Protein AF-A0A9E3KPR7-F1 (afdb_monomer_lite)

Sequence (85 aa):
MIFKINKSQTVTDKQNISANKIILNPFESNIIGLKICLYNANGHVAKFPITETNKPFSKDVSSFSSINLECSSSDKEYSIEFNLS

Secondary structure (DSSP, 8-state):
------TTS-----EE---SEEEEPP-----EEEEEEEE-TT--EEEEE---TTS-EEEE-TT-SEEEEEEE-SSS-----EEE-

Radius of gyration: 12.24 Å; chains: 1; bounding box: 30×23×33 Å

pLDDT: mean 75.02, std 14.86, range [36.31, 91.38]

Foldseek 3Di:
DWDFDFPPDPCPPWDFAPFQKKKWAADDDPWDFKWKWFQAPVRDIDIDTDPHSRHMDMDGRNRGGTIDIDTDDPDRGDGTTMDGD

Structure (mmCIF, N/CA/C/O backbone):
data_AF-A0A9E3KPR7-F1
#
_entry.id   AF-A0A9E3KPR7-F1
#
loop_
_atom_site.group_PDB
_atom_site.id
_atom_site.type_symbol
_atom_site.label_atom_id
_atom_site.label_alt_id
_atom_site.label_comp_id
_atom_site.label_asym_id
_atom_site.label_entity_id
_atom_site.label_seq_id
_atom_site.pdbx_PDB_ins_code
_atom_site.Cartn_x
_atom_site.Cartn_y
_atom_site.Cartn_z
_atom_site.occupancy
_atom_site.B_iso_or_equiv
_atom_site.auth_seq_id
_atom_site.auth_comp_id
_atom_site.auth_asym_id
_atom_site.auth_atom_id
_atom_site.pdbx_PDB_model_num
ATOM 1 N N . MET A 1 1 ? 10.876 7.858 5.588 1.00 47.81 1 MET A N 1
ATOM 2 C CA . MET A 1 1 ? 9.939 8.904 5.122 1.00 47.81 1 MET A CA 1
ATOM 3 C C . MET A 1 1 ? 8.562 8.503 5.612 1.00 47.81 1 MET A C 1
ATOM 5 O O . MET A 1 1 ? 8.189 7.375 5.343 1.00 47.81 1 MET A O 1
ATOM 9 N N . ILE A 1 2 ? 7.873 9.348 6.380 1.00 47.69 2 ILE A N 1
ATOM 10 C CA . ILE A 1 2 ? 6.530 9.053 6.907 1.00 47.69 2 ILE A CA 1
ATOM 11 C C . ILE A 1 2 ? 5.516 9.740 5.991 1.00 47.69 2 ILE A C 1
ATOM 13 O O . ILE A 1 2 ? 5.620 10.946 5.771 1.00 47.69 2 ILE A O 1
ATOM 17 N N . PHE A 1 3 ? 4.553 8.989 5.462 1.00 53.88 3 PHE A N 1
ATOM 18 C CA . PHE A 1 3 ? 3.441 9.544 4.689 1.00 53.88 3 PHE A CA 1
ATOM 19 C C . PHE A 1 3 ? 2.235 9.748 5.607 1.00 53.88 3 PHE A C 1
ATOM 21 O O . PHE A 1 3 ? 1.953 8.910 6.454 1.00 53.88 3 PHE A O 1
ATOM 28 N N . LYS A 1 4 ? 1.529 10.870 5.453 1.00 53.09 4 LYS A N 1
ATOM 29 C CA . LYS A 1 4 ? 0.247 11.134 6.120 1.00 53.09 4 LYS A CA 1
ATOM 30 C C . LYS A 1 4 ? -0.770 11.465 5.037 1.00 53.09 4 LYS A C 1
ATOM 32 O O . LYS A 1 4 ? -0.515 12.354 4.229 1.00 53.09 4 LYS A O 1
ATOM 37 N N . ILE A 1 5 ? -1.891 10.747 4.993 1.00 53.62 5 ILE A N 1
ATOM 38 C CA . ILE A 1 5 ? -2.950 10.973 4.002 1.00 53.62 5 ILE A CA 1
ATOM 39 C C . ILE A 1 5 ? -4.154 11.586 4.702 1.00 53.62 5 ILE A C 1
ATOM 41 O O . ILE A 1 5 ? -4.818 10.911 5.475 1.00 53.62 5 ILE A O 1
ATOM 45 N N . ASN A 1 6 ? -4.470 12.843 4.391 1.00 47.69 6 ASN A N 1
ATOM 46 C CA . ASN A 1 6 ? -5.708 13.478 4.837 1.00 47.69 6 ASN A CA 1
ATOM 47 C C . ASN A 1 6 ? -6.777 13.399 3.739 1.00 47.69 6 ASN A C 1
ATOM 49 O O . ASN A 1 6 ? -6.522 13.687 2.570 1.00 47.69 6 ASN A O 1
ATOM 53 N N . LYS A 1 7 ? -8.002 13.044 4.138 1.00 44.09 7 LYS A N 1
ATOM 54 C CA . LYS A 1 7 ? -9.127 12.643 3.274 1.00 44.09 7 LYS A CA 1
ATOM 55 C C . LYS A 1 7 ? -9.634 13.698 2.276 1.00 44.09 7 LYS A C 1
ATOM 57 O O . LYS A 1 7 ? -10.442 13.366 1.417 1.00 44.09 7 LYS A O 1
ATOM 62 N N . SER A 1 8 ? -9.185 14.952 2.331 1.00 36.31 8 SER A N 1
ATOM 63 C CA . SER A 1 8 ? -9.652 15.967 1.371 1.00 36.31 8 SER A CA 1
ATOM 64 C C . SER A 1 8 ? -8.936 15.931 0.018 1.00 36.31 8 SER A C 1
ATOM 66 O O . SER A 1 8 ? -9.223 16.760 -0.846 1.00 36.31 8 SER A O 1
ATOM 68 N N . GLN A 1 9 ? -8.020 14.992 -0.192 1.00 37.84 9 GLN A N 1
ATOM 69 C CA . GLN A 1 9 ? -7.417 14.772 -1.493 1.00 37.84 9 GLN A CA 1
ATOM 70 C C . GLN A 1 9 ? -7.701 13.336 -1.895 1.00 37.84 9 GLN A C 1
ATOM 72 O O . GLN A 1 9 ? -7.311 12.394 -1.207 1.00 37.84 9 GLN A O 1
ATOM 77 N N . THR A 1 10 ? -8.367 13.158 -3.034 1.00 39.50 10 THR A N 1
ATOM 78 C CA . THR A 1 10 ? -8.103 11.981 -3.852 1.00 39.50 10 THR A CA 1
ATOM 79 C C . THR A 1 10 ? -6.591 11.975 -4.028 1.00 39.50 10 THR A C 1
ATOM 81 O O . THR A 1 10 ? -6.061 12.820 -4.752 1.00 39.50 10 THR A O 1
ATOM 84 N N . VAL A 1 11 ? -5.871 11.128 -3.287 1.00 45.47 11 VAL A N 1
ATOM 85 C CA . VAL A 1 11 ? -4.435 10.975 -3.498 1.00 45.47 11 VAL A CA 1
ATOM 86 C C . VAL A 1 11 ? -4.332 10.269 -4.841 1.00 45.47 11 VAL A C 1
ATOM 88 O O . VAL A 1 11 ? -4.482 9.063 -4.980 1.00 45.47 11 VAL A O 1
ATOM 91 N N . THR A 1 12 ? -4.271 11.084 -5.880 1.00 47.88 12 THR A N 1
ATOM 92 C CA . THR A 1 12 ? -3.808 10.710 -7.213 1.00 47.88 12 THR A CA 1
ATOM 93 C C . THR A 1 12 ? -2.329 11.052 -7.355 1.00 47.88 12 THR A C 1
ATOM 95 O O . THR A 1 12 ? -1.735 10.754 -8.390 1.00 47.88 12 THR A O 1
ATOM 98 N N . ASP A 1 13 ? -1.732 11.646 -6.314 1.00 51.84 13 ASP A N 1
ATOM 99 C CA . ASP A 1 13 ? -0.309 11.930 -6.238 1.00 51.84 13 ASP A CA 1
ATOM 100 C C . ASP A 1 13 ? 0.464 10.622 -6.133 1.00 51.84 13 ASP A C 1
ATOM 102 O O . ASP A 1 13 ? 0.643 10.027 -5.068 1.00 51.84 13 ASP A O 1
ATOM 106 N N . LYS A 1 14 ? 0.919 10.172 -7.301 1.00 62.81 14 LYS A N 1
ATOM 107 C CA . LYS A 1 14 ? 1.943 9.148 -7.423 1.00 62.81 14 LYS A CA 1
ATOM 108 C C . LYS A 1 14 ? 3.209 9.699 -6.789 1.00 62.81 14 LYS A C 1
ATOM 110 O O . LYS A 1 14 ? 3.831 10.614 -7.325 1.00 62.81 14 LYS A O 1
ATOM 115 N N . GLN A 1 15 ? 3.601 9.124 -5.665 1.00 69.25 15 GLN A N 1
ATOM 116 C CA . GLN A 1 15 ? 4.867 9.474 -5.041 1.00 69.25 15 GLN A CA 1
ATOM 117 C C . GLN A 1 15 ? 5.951 8.575 -5.605 1.00 69.25 15 GLN A C 1
ATOM 119 O O . GLN A 1 15 ? 5.784 7.356 -5.635 1.00 69.25 15 GLN A O 1
ATOM 124 N N . ASN A 1 16 ? 7.045 9.167 -6.080 1.00 73.81 16 ASN A N 1
ATOM 125 C CA . ASN A 1 16 ? 8.183 8.387 -6.546 1.00 73.81 16 ASN A CA 1
ATOM 126 C C . ASN A 1 16 ? 8.850 7.681 -5.366 1.00 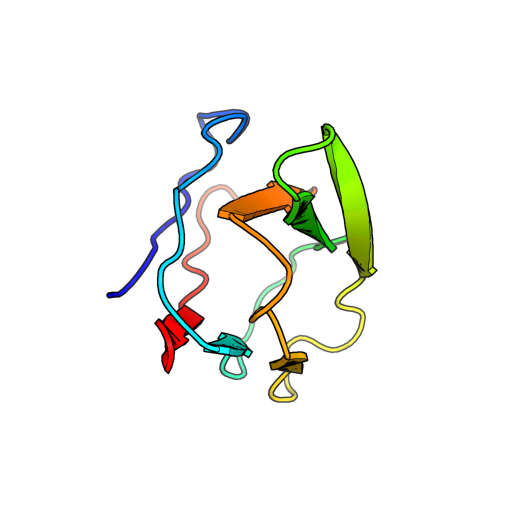73.81 16 ASN A C 1
ATOM 128 O O . ASN A 1 16 ? 9.043 8.273 -4.304 1.00 73.81 16 ASN A O 1
ATOM 132 N N . ILE A 1 17 ? 9.204 6.416 -5.566 1.00 76.81 17 ILE A N 1
ATOM 133 C CA . ILE A 1 17 ? 9.879 5.589 -4.566 1.00 76.81 17 ILE A CA 1
ATOM 134 C C . ILE A 1 17 ? 11.228 5.138 -5.118 1.00 76.81 17 ILE A C 1
ATOM 136 O O . ILE A 1 17 ? 11.335 4.736 -6.271 1.00 76.81 17 ILE A O 1
ATOM 140 N N . SER A 1 18 ? 12.263 5.216 -4.287 1.00 75.38 18 SER A N 1
ATOM 141 C CA . SER A 1 18 ? 13.613 4.719 -4.591 1.00 75.38 18 SER A CA 1
ATOM 142 C C . SER A 1 18 ? 14.032 3.588 -3.646 1.00 75.38 18 SER A C 1
ATOM 144 O O . SER A 1 18 ? 15.220 3.373 -3.424 1.00 75.38 18 SER A O 1
ATOM 146 N N . ALA A 1 19 ? 13.057 2.923 -3.024 1.00 79.81 19 ALA A N 1
ATOM 147 C CA . ALA A 1 19 ? 13.270 1.840 -2.073 1.00 79.81 19 ALA A CA 1
ATOM 148 C C . ALA A 1 19 ? 13.022 0.478 -2.718 1.00 79.81 19 ALA A C 1
ATOM 150 O O . ALA A 1 19 ? 12.278 0.367 -3.690 1.00 79.81 19 ALA A O 1
ATOM 151 N N . ASN A 1 20 ? 13.612 -0.565 -2.141 1.00 85.31 20 ASN A N 1
ATOM 152 C CA . ASN A 1 20 ? 13.425 -1.932 -2.621 1.00 85.31 20 ASN A CA 1
ATOM 153 C C . ASN A 1 20 ? 12.208 -2.590 -1.984 1.00 85.31 20 ASN A C 1
ATOM 155 O O . ASN A 1 20 ? 11.662 -3.546 -2.530 1.00 85.31 20 ASN A O 1
ATOM 159 N N . LYS A 1 21 ? 11.766 -2.090 -0.830 1.00 86.94 21 LYS A N 1
ATOM 160 C CA . LYS A 1 21 ? 10.687 -2.689 -0.060 1.00 86.94 21 LYS A CA 1
ATOM 161 C C . LYS A 1 21 ? 9.798 -1.622 0.561 1.00 86.94 21 LYS A C 1
ATOM 163 O O . LYS A 1 21 ? 10.261 -0.582 1.030 1.00 86.94 21 LYS A O 1
ATOM 168 N N . ILE A 1 22 ? 8.505 -1.925 0.597 1.00 86.81 22 ILE A N 1
ATOM 169 C CA . ILE A 1 22 ? 7.532 -1.195 1.402 1.00 86.81 22 ILE A CA 1
ATOM 170 C C . ILE A 1 22 ? 7.144 -2.021 2.617 1.00 86.81 22 ILE A C 1
ATOM 172 O O . ILE A 1 22 ? 6.963 -3.243 2.532 1.00 86.81 22 ILE A O 1
ATOM 176 N N . ILE A 1 23 ? 7.008 -1.345 3.750 1.00 87.38 23 ILE A N 1
ATOM 177 C CA . ILE A 1 23 ? 6.483 -1.907 4.986 1.00 87.38 23 ILE A CA 1
ATOM 178 C C . ILE A 1 23 ? 5.379 -0.977 5.474 1.00 87.38 23 ILE A C 1
ATOM 180 O O . ILE A 1 23 ? 5.629 0.188 5.771 1.00 87.38 23 ILE A O 1
ATOM 184 N N . LEU A 1 24 ? 4.161 -1.495 5.544 1.00 86.00 24 LEU A N 1
ATOM 185 C CA . LEU A 1 24 ? 3.050 -0.865 6.239 1.00 86.00 24 LEU A CA 1
ATOM 186 C C . LEU A 1 24 ? 3.038 -1.416 7.659 1.00 86.00 24 LEU A C 1
ATOM 188 O O . LEU A 1 24 ? 2.857 -2.622 7.847 1.00 86.00 24 LEU A O 1
ATOM 192 N N . ASN A 1 25 ? 3.259 -0.549 8.640 1.00 84.62 25 ASN A N 1
ATOM 193 C CA . ASN A 1 25 ? 3.184 -0.958 10.037 1.00 84.62 25 ASN A CA 1
ATOM 194 C C . ASN A 1 25 ? 1.722 -1.214 10.430 1.00 84.62 25 ASN A C 1
ATOM 196 O O . ASN A 1 25 ? 0.832 -0.602 9.840 1.00 84.62 25 ASN A O 1
ATOM 200 N N . PRO A 1 26 ? 1.461 -2.087 11.418 1.00 85.12 26 PRO A N 1
ATOM 201 C CA . PRO A 1 26 ? 0.125 -2.256 11.971 1.00 85.12 26 PRO A CA 1
ATOM 202 C C . PRO A 1 26 ? -0.448 -0.931 12.470 1.00 85.12 26 PRO A C 1
ATOM 204 O O . PRO A 1 26 ? 0.268 -0.135 13.078 1.0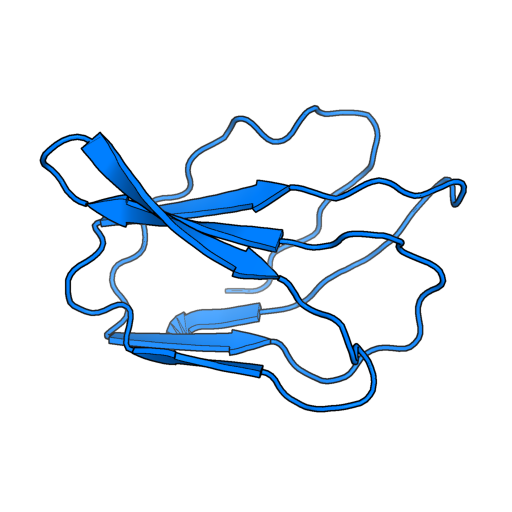0 85.12 26 PRO A O 1
ATOM 207 N N . PHE A 1 27 ? -1.743 -0.726 12.266 1.00 80.56 27 PHE A N 1
ATOM 208 C CA . PHE A 1 27 ? -2.465 0.424 12.794 1.00 80.56 27 PHE A CA 1
ATOM 209 C C . PHE A 1 27 ? -3.934 0.071 13.044 1.00 80.56 27 PHE A C 1
ATOM 211 O O . PHE A 1 27 ? -4.543 -0.737 12.334 1.00 80.56 27 PHE A O 1
ATOM 218 N N . GLU A 1 28 ? -4.512 0.690 14.069 1.00 76.31 28 GLU A N 1
ATOM 219 C CA . GLU A 1 28 ? -5.943 0.598 14.342 1.00 76.31 28 GLU A CA 1
ATOM 220 C C . GLU A 1 28 ? -6.685 1.635 13.501 1.00 76.31 28 GLU A C 1
ATOM 222 O O . GLU A 1 28 ? -6.396 2.831 13.556 1.00 76.31 28 GLU A O 1
ATOM 227 N N . SER A 1 29 ? -7.618 1.175 12.669 1.00 70.56 29 SER A N 1
ATOM 228 C CA . SER A 1 29 ? -8.407 2.048 11.805 1.00 70.56 29 SER A CA 1
ATOM 229 C C . SER A 1 29 ? -9.666 1.351 11.307 1.00 70.56 29 SER A C 1
ATOM 231 O O . SER A 1 29 ? -9.641 0.150 11.047 1.00 70.56 29 SER A O 1
ATOM 233 N N . ASN A 1 30 ? -10.740 2.118 11.093 1.00 69.12 30 ASN A N 1
ATOM 234 C CA . ASN A 1 30 ? -11.961 1.641 10.437 1.00 69.12 30 ASN A CA 1
ATOM 235 C C . ASN A 1 30 ? -11.936 1.863 8.912 1.00 69.12 30 ASN A C 1
ATOM 237 O O . ASN A 1 30 ? -12.988 1.894 8.272 1.00 69.12 30 ASN A O 1
ATOM 241 N N . ILE A 1 31 ? -10.760 2.059 8.302 1.00 73.31 31 ILE A N 1
ATOM 242 C CA . ILE A 1 31 ? -10.649 2.184 6.843 1.00 73.31 31 ILE A CA 1
ATOM 243 C C . ILE A 1 31 ? -11.110 0.885 6.175 1.00 73.31 31 ILE A C 1
ATOM 245 O O . ILE A 1 31 ? -10.579 -0.193 6.435 1.00 73.31 31 ILE A O 1
ATOM 249 N N . ILE A 1 32 ? -12.047 1.006 5.234 1.00 72.25 32 ILE A N 1
ATOM 250 C CA . ILE A 1 32 ? -12.548 -0.112 4.438 1.00 72.25 32 ILE A CA 1
ATOM 251 C C . ILE A 1 32 ? -11.913 -0.052 3.044 1.00 72.25 32 ILE A C 1
ATOM 253 O O . ILE A 1 32 ? -11.876 0.984 2.379 1.00 72.25 32 ILE A O 1
ATOM 257 N N . GLY A 1 33 ? -11.404 -1.183 2.560 1.00 77.19 33 GLY A N 1
ATOM 258 C CA . GLY A 1 33 ? -10.921 -1.281 1.181 1.00 77.19 33 GLY A CA 1
ATOM 259 C C . GLY A 1 33 ? -9.640 -0.492 0.892 1.00 77.19 33 GLY A C 1
ATOM 260 O O . GLY A 1 33 ? -9.486 0.002 -0.226 1.00 77.19 33 GLY A O 1
ATOM 261 N N . LEU A 1 34 ? -8.726 -0.385 1.865 1.00 83.88 34 LEU A N 1
ATOM 262 C CA . LEU A 1 34 ? -7.366 0.107 1.625 1.00 83.88 34 LEU A CA 1
ATOM 263 C C . LEU A 1 34 ? -6.653 -0.779 0.595 1.00 83.88 34 LEU A C 1
ATOM 265 O O . LEU A 1 34 ? -6.651 -2.006 0.692 1.00 83.88 34 LEU A O 1
ATOM 269 N N . LYS A 1 35 ? -6.022 -0.147 -0.389 1.00 87.38 35 LYS A N 1
ATOM 270 C CA . LYS A 1 35 ? -5.223 -0.771 -1.438 1.00 87.38 35 LYS A CA 1
ATOM 271 C C . LYS A 1 35 ? -3.953 0.033 -1.645 1.00 87.38 35 LYS A C 1
ATOM 273 O O . LYS A 1 35 ? -3.987 1.255 -1.784 1.00 87.38 35 LYS A O 1
ATOM 278 N N . ILE A 1 36 ? -2.844 -0.682 -1.738 1.00 87.81 36 ILE A N 1
ATOM 279 C CA . ILE A 1 36 ? -1.571 -0.125 -2.173 1.00 87.81 36 ILE A CA 1
ATOM 280 C C . ILE A 1 36 ? -1.448 -0.359 -3.674 1.00 87.81 36 ILE A C 1
ATOM 282 O O . ILE A 1 36 ? -1.476 -1.502 -4.126 1.00 87.81 36 ILE A O 1
ATOM 286 N N . CYS A 1 37 ? -1.319 0.717 -4.439 1.00 87.69 37 CYS A N 1
ATOM 287 C CA . CYS A 1 37 ? -1.153 0.692 -5.885 1.00 87.69 37 CYS A CA 1
ATOM 288 C C . CYS A 1 37 ? 0.294 1.053 -6.230 1.00 87.69 37 CYS A C 1
ATOM 290 O O . CYS A 1 37 ? 0.739 2.163 -5.950 1.00 87.69 37 CYS A O 1
ATOM 292 N N . LEU A 1 38 ? 1.027 0.133 -6.849 1.00 89.12 38 LEU A N 1
ATOM 293 C CA . LEU A 1 38 ? 2.402 0.348 -7.293 1.00 89.12 38 LEU A CA 1
ATOM 294 C C . LEU A 1 38 ? 2.443 0.478 -8.811 1.00 89.12 38 LEU A C 1
ATOM 296 O O . LEU A 1 38 ? 1.848 -0.337 -9.513 1.00 89.12 38 LEU A O 1
ATOM 300 N N . TYR A 1 39 ? 3.163 1.479 -9.307 1.00 88.81 39 TYR A N 1
ATOM 301 C CA . TYR A 1 39 ? 3.291 1.789 -10.728 1.00 88.81 39 TYR A CA 1
ATOM 302 C C . TYR A 1 39 ? 4.733 1.575 -11.158 1.00 88.81 39 TYR A C 1
ATOM 304 O O . TYR A 1 39 ? 5.651 2.084 -10.514 1.00 88.81 39 TYR A O 1
ATOM 312 N N . ASN A 1 40 ? 4.940 0.844 -12.248 1.00 89.19 40 ASN A N 1
ATOM 313 C CA . ASN A 1 40 ? 6.244 0.793 -12.903 1.00 89.19 40 ASN A CA 1
ATOM 314 C C . ASN A 1 40 ? 6.349 1.854 -14.013 1.00 89.19 40 ASN A C 1
ATOM 316 O O . ASN A 1 40 ? 5.360 2.502 -14.367 1.00 89.19 40 ASN A O 1
ATOM 320 N N . ALA A 1 41 ? 7.543 2.004 -14.592 1.00 83.12 41 ALA A N 1
ATOM 321 C CA . ALA A 1 41 ? 7.815 2.984 -15.649 1.00 83.12 41 ALA A CA 1
ATOM 322 C C . ALA A 1 41 ? 6.936 2.805 -16.904 1.00 83.12 41 ALA A C 1
ATOM 324 O O . ALA A 1 41 ? 6.688 3.765 -17.626 1.00 83.12 41 ALA A O 1
ATOM 325 N N . ASN A 1 42 ? 6.412 1.596 -17.131 1.00 85.00 42 ASN A N 1
ATOM 326 C CA . ASN A 1 42 ? 5.539 1.274 -18.262 1.00 85.00 42 ASN A CA 1
ATOM 327 C C . ASN A 1 42 ? 4.055 1.572 -17.974 1.00 85.00 42 ASN A C 1
ATOM 329 O O . ASN A 1 42 ? 3.194 1.261 -18.792 1.00 85.00 42 ASN A O 1
ATOM 333 N N . GLY A 1 43 ? 3.732 2.122 -16.797 1.00 77.38 43 GLY A N 1
ATOM 334 C CA . GLY A 1 43 ? 2.363 2.426 -16.382 1.00 77.38 43 GLY A CA 1
ATOM 335 C C . GLY A 1 43 ? 1.556 1.219 -15.893 1.00 77.38 43 GLY A C 1
ATOM 336 O O . GLY A 1 43 ? 0.377 1.378 -15.578 1.00 77.38 43 GLY A O 1
ATOM 337 N N . HIS A 1 44 ? 2.163 0.030 -15.784 1.00 83.12 44 HIS A N 1
ATOM 338 C CA . HIS A 1 44 ? 1.503 -1.144 -15.211 1.00 83.12 44 HIS A CA 1
ATOM 339 C C . HIS A 1 44 ? 1.307 -0.950 -13.704 1.00 83.12 44 HIS A C 1
ATOM 341 O O . HIS A 1 44 ? 2.216 -0.499 -13.004 1.00 83.12 44 HIS A O 1
ATOM 347 N N . VAL A 1 45 ? 0.112 -1.306 -13.225 1.00 87.00 45 VAL A N 1
ATOM 348 C CA . VAL A 1 45 ? -0.311 -1.146 -11.834 1.00 87.00 45 VAL A CA 1
ATOM 349 C C . VAL A 1 45 ? -0.442 -2.499 -11.145 1.00 87.00 45 VAL A C 1
ATOM 351 O O . VAL A 1 45 ? -1.297 -3.300 -11.519 1.00 87.00 45 VAL A O 1
ATOM 354 N N . ALA A 1 46 ? 0.333 -2.721 -10.086 1.00 90.00 46 ALA A N 1
ATOM 355 C CA . ALA A 1 46 ? 0.094 -3.807 -9.141 1.00 90.00 46 ALA A CA 1
ATOM 356 C C . ALA A 1 46 ? -0.726 -3.281 -7.957 1.00 90.00 46 ALA A C 1
ATOM 358 O O . ALA A 1 46 ? -0.350 -2.287 -7.337 1.00 90.00 46 ALA A O 1
ATOM 359 N N . LYS A 1 47 ? -1.850 -3.935 -7.644 1.00 91.38 47 LYS A N 1
ATOM 360 C CA . LYS A 1 47 ? -2.737 -3.544 -6.540 1.00 91.38 47 LYS A CA 1
ATOM 361 C C . LYS A 1 47 ? -2.706 -4.588 -5.430 1.00 91.38 47 LYS A C 1
ATOM 363 O O . LYS A 1 47 ? -2.980 -5.759 -5.678 1.00 91.38 47 LYS A O 1
ATOM 368 N N . PHE A 1 48 ? -2.434 -4.147 -4.207 1.00 90.88 48 PHE A N 1
ATOM 369 C CA . PHE A 1 48 ? -2.377 -4.989 -3.015 1.00 90.88 48 PHE A CA 1
ATOM 370 C C . PHE A 1 48 ? -3.453 -4.544 -2.023 1.00 90.88 48 PHE A C 1
ATOM 372 O O . PHE A 1 48 ? -3.275 -3.517 -1.364 1.00 90.88 48 PHE A O 1
ATOM 379 N N . PRO A 1 49 ? -4.588 -5.259 -1.937 1.00 89.56 49 PRO A N 1
ATOM 380 C CA . PRO A 1 49 ? -5.601 -4.967 -0.935 1.00 89.56 49 PRO A CA 1
ATOM 381 C C . PRO A 1 49 ? -5.075 -5.297 0.465 1.00 89.56 49 PRO A C 1
ATOM 383 O O . PRO A 1 49 ? -4.483 -6.354 0.679 1.00 89.56 49 PRO A O 1
ATOM 386 N N . ILE A 1 50 ? -5.314 -4.395 1.414 1.00 87.75 50 ILE A N 1
ATOM 387 C CA . ILE A 1 50 ? -4.990 -4.577 2.828 1.00 87.75 50 ILE A CA 1
ATOM 388 C C . ILE A 1 50 ? -6.282 -4.950 3.549 1.00 87.75 50 ILE A C 1
ATOM 390 O O . ILE A 1 50 ? -7.151 -4.109 3.767 1.00 87.75 50 ILE A O 1
ATOM 394 N N . THR A 1 51 ? -6.423 -6.235 3.868 1.00 82.81 51 THR A N 1
ATOM 395 C CA . THR A 1 51 ? -7.610 -6.795 4.535 1.00 82.81 51 THR A CA 1
ATOM 396 C C . THR A 1 51 ? -7.466 -6.866 6.053 1.00 82.81 51 THR A C 1
ATOM 398 O O . THR A 1 51 ? -8.468 -6.963 6.751 1.00 82.81 51 THR A O 1
ATOM 401 N N . GLU A 1 52 ? -6.234 -6.814 6.564 1.00 84.00 52 GLU A N 1
ATOM 402 C CA . GLU A 1 52 ? -5.904 -6.911 7.989 1.00 84.00 52 GLU A CA 1
ATOM 403 C C . GLU A 1 52 ? -4.937 -5.776 8.359 1.00 84.00 52 GLU A C 1
ATOM 405 O O . GLU A 1 52 ? -3.737 -5.873 8.111 1.00 84.00 52 GLU A O 1
ATOM 410 N N . THR A 1 53 ? -5.445 -4.673 8.918 1.00 81.50 53 THR A N 1
ATOM 411 C CA . THR A 1 53 ? -4.622 -3.492 9.268 1.00 81.50 53 THR A CA 1
ATOM 412 C C . THR A 1 53 ? -3.835 -3.670 10.566 1.00 81.50 53 THR A C 1
ATOM 414 O O . THR A 1 53 ? -2.877 -2.946 10.814 1.00 81.50 53 THR A O 1
ATOM 417 N N . ASN A 1 54 ? -4.203 -4.654 11.387 1.00 84.88 54 ASN A N 1
ATOM 418 C CA . ASN A 1 54 ? -3.526 -5.003 12.638 1.00 84.88 54 ASN A CA 1
ATOM 419 C C . ASN A 1 54 ? -2.280 -5.886 12.435 1.00 84.88 54 ASN A C 1
ATOM 421 O O . ASN A 1 54 ? -1.614 -6.244 13.407 1.00 84.88 54 ASN A O 1
ATOM 425 N N . LYS A 1 55 ? -1.949 -6.238 11.190 1.00 84.75 55 LYS A N 1
ATOM 426 C CA . LYS A 1 55 ? -0.740 -6.984 10.837 1.00 84.75 55 LYS A CA 1
ATOM 427 C C . LYS A 1 55 ? 0.160 -6.136 9.946 1.00 84.75 55 LYS A C 1
ATOM 429 O O . LYS A 1 55 ? -0.338 -5.359 9.133 1.00 84.75 55 LYS A O 1
ATOM 434 N N . PRO A 1 56 ? 1.489 -6.293 10.063 1.00 86.94 56 PRO A N 1
ATOM 435 C CA . PRO A 1 56 ? 2.394 -5.609 9.163 1.00 86.94 56 PRO A CA 1
ATOM 436 C C . PRO A 1 56 ? 2.203 -6.167 7.753 1.00 86.94 56 PRO A C 1
ATOM 438 O O . PRO A 1 56 ? 2.187 -7.383 7.550 1.00 86.94 56 PRO A O 1
ATOM 441 N N . PHE A 1 57 ? 2.112 -5.281 6.769 1.00 89.44 57 PHE A N 1
ATOM 442 C CA . PHE A 1 57 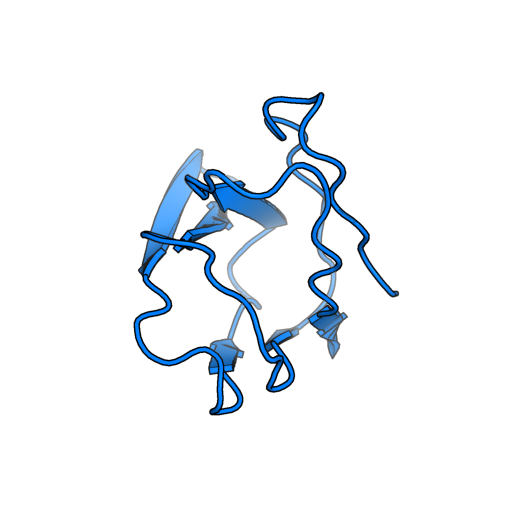? 2.177 -5.666 5.365 1.00 89.44 57 PHE A CA 1
ATOM 443 C C . PHE A 1 57 ? 3.557 -5.331 4.816 1.00 89.44 57 PHE A C 1
ATOM 445 O O . PHE A 1 57 ? 4.124 -4.283 5.122 1.00 89.44 57 PHE A O 1
ATO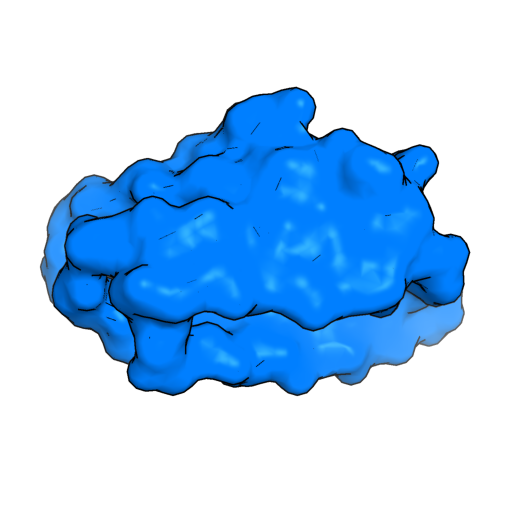M 452 N N . SER A 1 58 ? 4.100 -6.204 3.970 1.00 90.38 58 SER A N 1
ATOM 453 C CA . SER A 1 58 ? 5.349 -5.909 3.291 1.00 90.38 58 SER A CA 1
ATOM 454 C C . SER A 1 58 ? 5.412 -6.480 1.885 1.00 90.38 58 SER A C 1
ATOM 456 O O . SER A 1 58 ? 4.972 -7.604 1.633 1.00 90.38 58 SER A O 1
ATOM 458 N N . LYS A 1 59 ? 5.990 -5.701 0.967 1.00 91.25 59 LYS A N 1
ATOM 459 C CA . LYS A 1 59 ? 6.170 -6.108 -0.422 1.00 91.25 59 LYS A CA 1
ATOM 460 C C . LYS A 1 59 ? 7.488 -5.599 -0.981 1.00 91.25 59 LYS A C 1
ATOM 462 O O . LYS A 1 59 ? 7.902 -4.487 -0.669 1.00 91.25 59 LYS A O 1
ATOM 467 N N . ASP A 1 60 ? 8.119 -6.426 -1.809 1.00 89.81 60 ASP A N 1
ATOM 468 C CA . ASP A 1 60 ? 9.188 -5.968 -2.689 1.00 89.81 60 ASP A CA 1
ATOM 469 C C . ASP A 1 60 ? 8.605 -4.985 -3.708 1.00 89.81 60 ASP A C 1
ATOM 471 O O . ASP A 1 60 ? 7.582 -5.268 -4.341 1.00 89.81 60 ASP A O 1
ATOM 475 N N . VAL A 1 61 ? 9.231 -3.820 -3.810 1.00 88.12 61 VAL A N 1
ATOM 476 C CA . VAL A 1 61 ? 8.830 -2.732 -4.699 1.00 88.12 61 VAL A CA 1
ATOM 477 C C . VAL A 1 61 ? 9.957 -2.295 -5.638 1.00 88.12 61 VAL A C 1
ATOM 479 O O . VAL A 1 61 ? 9.807 -1.295 -6.330 1.00 88.12 61 VAL A O 1
ATOM 482 N N . SER A 1 62 ? 11.048 -3.064 -5.717 1.00 87.19 62 SER A N 1
ATOM 483 C CA . SER A 1 62 ? 12.248 -2.741 -6.508 1.00 87.19 62 SER A CA 1
ATOM 484 C C . SER A 1 62 ? 11.970 -2.522 -8.001 1.00 87.19 62 SER A C 1
ATOM 486 O O . SER A 1 62 ? 12.677 -1.783 -8.680 1.00 87.19 62 SER A O 1
ATOM 488 N N . SER A 1 63 ? 10.909 -3.146 -8.517 1.00 88.75 63 SER A N 1
ATOM 489 C CA . SER A 1 63 ? 10.469 -3.039 -9.914 1.00 88.75 63 SER A CA 1
ATOM 490 C C . SER A 1 63 ? 9.467 -1.905 -10.176 1.00 88.75 63 SER A C 1
ATOM 492 O O . SER A 1 63 ? 8.986 -1.757 -11.304 1.00 88.75 63 SER A O 1
ATOM 494 N N . PHE A 1 64 ? 9.141 -1.099 -9.162 1.00 88.25 64 PHE A N 1
ATOM 495 C CA . PHE A 1 64 ? 8.157 -0.023 -9.247 1.00 88.25 64 PHE A CA 1
ATOM 496 C C . PHE A 1 64 ? 8.809 1.334 -8.992 1.00 88.25 64 PHE A C 1
ATOM 498 O O . PHE A 1 64 ? 9.692 1.478 -8.156 1.00 88.25 64 PHE A O 1
ATOM 505 N N . SER A 1 65 ? 8.353 2.346 -9.725 1.00 86.38 65 SER A N 1
ATOM 506 C CA . SER A 1 65 ? 8.875 3.711 -9.650 1.00 86.38 65 SER A CA 1
ATOM 507 C C . SER A 1 65 ? 8.010 4.622 -8.792 1.00 86.38 65 SER A C 1
ATOM 509 O O . SER A 1 65 ? 8.488 5.657 -8.332 1.00 86.38 65 SER A O 1
ATOM 511 N N . SER A 1 66 ? 6.736 4.272 -8.584 1.00 83.81 66 SER 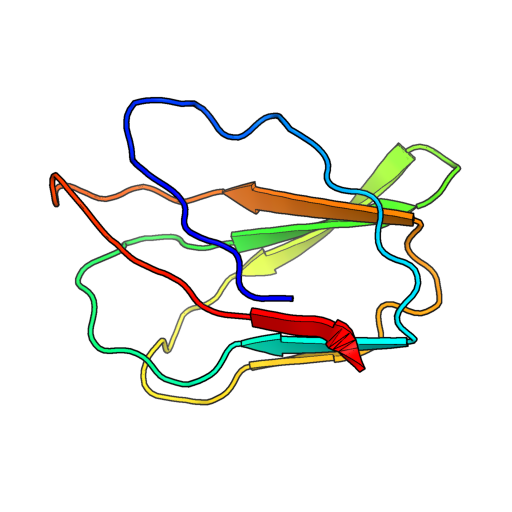A N 1
ATOM 512 C CA . SER A 1 66 ? 5.812 5.119 -7.835 1.00 83.81 66 SER A CA 1
ATOM 513 C C . SER A 1 66 ? 4.778 4.324 -7.041 1.00 83.81 66 SER A C 1
ATOM 515 O O . SER A 1 66 ? 4.405 3.210 -7.414 1.00 83.81 66 SER A O 1
ATOM 517 N N . ILE A 1 67 ? 4.261 4.937 -5.980 1.00 83.56 67 ILE A N 1
ATOM 518 C CA . ILE A 1 67 ? 3.196 4.405 -5.129 1.00 83.56 67 ILE A CA 1
ATOM 519 C C . ILE A 1 67 ? 2.002 5.356 -5.079 1.00 83.56 67 ILE A C 1
ATOM 521 O O . ILE A 1 67 ? 2.162 6.576 -5.081 1.00 83.56 67 ILE A O 1
ATOM 525 N N . ASN A 1 68 ? 0.810 4.776 -4.998 1.00 83.62 68 ASN A N 1
ATOM 526 C CA . ASN A 1 68 ? -0.415 5.444 -4.603 1.00 83.62 68 ASN A CA 1
ATOM 527 C C . ASN A 1 68 ? -1.183 4.594 -3.580 1.00 83.62 68 ASN A C 1
ATOM 529 O O . ASN A 1 68 ? -1.046 3.369 -3.542 1.00 83.62 68 ASN A O 1
ATOM 533 N N . LEU A 1 69 ? -2.018 5.240 -2.776 1.00 80.44 69 LEU A N 1
ATOM 534 C CA . LEU A 1 69 ? -2.861 4.599 -1.779 1.00 80.44 69 LEU A CA 1
ATOM 535 C C . LEU A 1 69 ? -4.319 4.924 -2.087 1.00 80.44 69 LEU A C 1
ATOM 537 O O . LEU A 1 69 ? -4.738 6.077 -2.062 1.00 80.44 69 LEU A O 1
ATOM 541 N N . GLU A 1 70 ? -5.091 3.886 -2.388 1.00 81.56 70 GLU A N 1
ATOM 542 C CA . GLU A 1 70 ? -6.531 3.985 -2.611 1.00 81.56 70 GLU A CA 1
ATOM 543 C C . GLU A 1 70 ? -7.233 3.454 -1.363 1.00 81.56 70 GLU A C 1
ATOM 545 O O . GLU A 1 70 ? -6.971 2.333 -0.937 1.00 81.56 70 GLU A O 1
ATOM 550 N N . CYS A 1 71 ? -8.144 4.213 -0.763 1.00 76.38 71 CYS A N 1
ATOM 551 C CA . CYS A 1 71 ? -8.988 3.682 0.301 1.00 76.38 71 CYS A CA 1
ATOM 552 C C . CYS A 1 71 ? -10.347 4.379 0.338 1.00 76.38 71 CYS A C 1
ATOM 554 O O . CYS A 1 71 ? -10.509 5.484 -0.181 1.00 76.38 71 CYS A O 1
ATOM 556 N N . SER A 1 72 ? -11.325 3.730 0.968 1.00 69.06 72 SER A N 1
ATOM 557 C CA . SER A 1 72 ? -12.620 4.326 1.291 1.00 69.06 72 SER A CA 1
ATOM 558 C C . SER A 1 72 ? -12.819 4.294 2.801 1.00 69.06 72 SER A C 1
ATOM 560 O O . SER A 1 72 ? -12.832 3.238 3.417 1.00 69.06 72 SER A O 1
ATOM 562 N N . SER A 1 73 ? -12.971 5.449 3.433 1.00 65.81 73 SER A N 1
ATOM 563 C CA . SER A 1 73 ? -13.249 5.504 4.869 1.00 65.81 73 SER A CA 1
ATOM 564 C C . SER A 1 73 ? -14.429 6.419 5.134 1.00 65.81 73 SER A C 1
ATOM 566 O O . SER A 1 73 ? -14.610 7.412 4.427 1.00 65.81 73 SER A O 1
ATOM 568 N N . SER A 1 74 ? -15.240 6.108 6.141 1.00 60.06 74 SER A N 1
ATOM 569 C CA . SER A 1 74 ? -16.207 7.045 6.725 1.00 60.06 74 SER A CA 1
ATOM 570 C C . SER A 1 74 ? -15.530 8.028 7.683 1.00 60.06 74 SER A C 1
ATOM 572 O O . SER A 1 74 ? -16.006 9.155 7.821 1.00 60.06 74 SER A O 1
ATOM 574 N N . ASP A 1 75 ? -14.380 7.661 8.251 1.00 59.91 75 ASP A N 1
ATOM 575 C CA . ASP A 1 75 ? -13.638 8.470 9.220 1.00 59.91 75 ASP A CA 1
ATOM 576 C C . ASP A 1 75 ? -13.106 9.743 8.564 1.00 59.91 75 ASP A C 1
ATOM 578 O O . ASP A 1 75 ? -12.776 9.748 7.377 1.00 59.91 75 ASP A O 1
ATOM 582 N N . LYS A 1 76 ? -13.076 10.853 9.305 1.00 54.56 76 LYS A N 1
ATOM 583 C CA . LYS A 1 76 ? -12.683 12.163 8.761 1.00 54.56 76 LYS A CA 1
ATOM 584 C C . LYS A 1 76 ? -11.167 12.307 8.609 1.00 54.56 76 LYS A C 1
ATOM 586 O O . LYS A 1 76 ? -10.726 13.030 7.720 1.00 54.56 76 LYS A O 1
ATOM 591 N N . GLU A 1 77 ? -10.397 11.581 9.415 1.00 60.09 77 GLU A N 1
ATOM 592 C CA . GLU A 1 77 ? -8.937 11.643 9.461 1.00 60.09 77 GLU A CA 1
ATOM 593 C C . GLU A 1 77 ? -8.365 10.246 9.709 1.00 60.09 77 GLU A C 1
ATOM 595 O O . GLU A 1 77 ? -8.902 9.481 10.509 1.00 60.09 77 GLU A O 1
ATOM 600 N N . TYR A 1 78 ? -7.282 9.905 9.017 1.00 63.19 78 TYR A N 1
ATOM 601 C CA . TYR A 1 78 ? -6.508 8.695 9.270 1.00 63.19 78 TYR A CA 1
ATOM 602 C C . TYR A 1 78 ? -5.038 8.957 8.936 1.00 63.19 78 TYR A C 1
ATOM 604 O O . TYR A 1 78 ? -4.725 9.675 7.995 1.00 63.19 78 TYR A O 1
ATOM 612 N N . SER A 1 79 ? -4.115 8.382 9.706 1.00 63.00 79 SER A N 1
ATOM 613 C CA . SER A 1 79 ? -2.675 8.494 9.451 1.00 63.00 79 SER A CA 1
ATOM 614 C C . SER A 1 79 ? -2.128 7.102 9.185 1.00 63.00 79 SER A C 1
ATOM 616 O O . SER A 1 79 ? -2.083 6.281 10.094 1.00 63.00 79 SER A O 1
ATOM 618 N N . ILE A 1 80 ? -1.749 6.827 7.936 1.00 70.19 80 ILE A N 1
ATOM 619 C CA . ILE A 1 80 ? -1.163 5.542 7.550 1.00 70.19 80 ILE A CA 1
ATOM 620 C C . ILE A 1 80 ? 0.328 5.742 7.320 1.00 70.19 80 ILE A C 1
ATOM 622 O 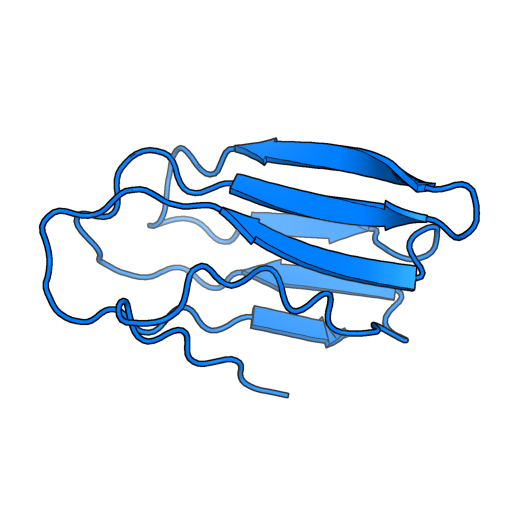O . ILE A 1 80 ? 0.724 6.373 6.342 1.00 70.19 80 ILE A O 1
ATOM 626 N N . GLU A 1 81 ? 1.148 5.181 8.201 1.00 71.56 81 GLU A N 1
ATOM 627 C CA . GLU A 1 81 ? 2.598 5.291 8.101 1.00 71.56 81 GLU A CA 1
ATOM 628 C C . GLU A 1 81 ? 3.198 4.089 7.368 1.00 71.56 81 GLU A C 1
ATOM 630 O O . GLU A 1 81 ? 2.965 2.931 7.723 1.00 71.56 81 GLU A O 1
ATOM 635 N N . PHE A 1 82 ? 4.028 4.372 6.365 1.00 74.44 82 PHE A N 1
ATOM 636 C CA . PHE A 1 82 ? 4.813 3.365 5.660 1.00 74.44 82 PHE A CA 1
ATOM 637 C C . PHE A 1 82 ? 6.291 3.660 5.819 1.00 74.44 82 PHE A C 1
ATOM 639 O O . PHE A 1 82 ? 6.714 4.814 5.773 1.00 74.44 82 PHE A O 1
ATOM 646 N N . ASN A 1 83 ? 7.075 2.597 5.920 1.00 78.19 83 ASN A N 1
ATOM 647 C CA . ASN A 1 83 ? 8.518 2.648 5.821 1.00 78.19 83 ASN A CA 1
ATOM 648 C C . ASN A 1 83 ? 8.952 2.160 4.437 1.00 78.19 83 ASN A C 1
ATOM 650 O O . ASN A 1 83 ? 8.479 1.137 3.938 1.00 78.19 83 ASN A O 1
ATOM 654 N N . LEU A 1 84 ? 9.859 2.922 3.832 1.00 75.81 84 LEU A N 1
ATOM 655 C CA . LEU A 1 84 ? 10.536 2.598 2.583 1.00 75.81 84 LEU A CA 1
ATOM 656 C C . LEU A 1 84 ? 11.979 2.213 2.935 1.00 75.81 84 LEU A C 1
ATOM 658 O O . LEU A 1 84 ? 12.681 3.030 3.537 1.00 75.81 84 LEU A O 1
ATOM 662 N N . SER A 1 85 ? 12.383 0.981 2.614 1.00 72.19 85 SER A N 1
ATOM 663 C CA . SER A 1 85 ? 13.717 0.417 2.905 1.00 72.19 85 SER A CA 1
ATOM 664 C C . SER A 1 85 ? 14.360 -0.220 1.684 1.00 72.19 85 SER A C 1
ATOM 666 O O . SER A 1 85 ? 13.608 -0.841 0.897 1.00 72.19 85 SER A O 1
#